Protein AF-A0A1H6X3Z2-F1 (afdb_monomer_lite)

pLDDT: mean 91.52, std 9.66, range [55.28, 98.25]

Secondary structure (DSSP, 8-state):
--SS---SSHHHHHHHHHHHHHIIIII--BGGGTTB-HHHHHHHHHH-SSPPP-PPPP-TTTTT-

Radius of gyration: 16.58 Å; chains: 1; bounding box: 32×26×42 Å

Organism: NCBI:txid322505

Sequence (65 aa):
KVLFGKAHTYEEAAEIIYRTYEYYIYRYPQKRFHGKTANQVRQEALTANTPEQYPIAPNRRIERF

Foldseek 3Di:
DDPDDDDPDPVSVVVSVVVVVCCQQPPDQDVLVVRDGVVVLVVQQVVDPDRDDRDDPDDPVVVPD

Structure (mmCIF, N/CA/C/O backbone):
data_AF-A0A1H6X3Z2-F1
#
_entry.id   AF-A0A1H6X3Z2-F1
#
loop_
_atom_site.group_PDB
_atom_site.id
_atom_site.type_symbol
_atom_site.label_atom_id
_atom_site.label_alt_id
_atom_site.label_comp_id
_atom_site.label_asym_i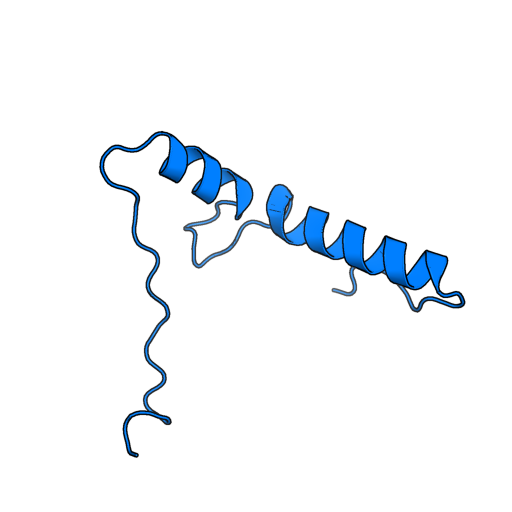d
_atom_site.label_entity_id
_atom_site.label_seq_id
_atom_site.pdbx_PDB_ins_code
_atom_site.Cartn_x
_atom_site.Cartn_y
_atom_site.Cartn_z
_atom_site.occupancy
_atom_site.B_iso_or_equiv
_atom_site.auth_seq_id
_atom_site.auth_comp_id
_atom_site.auth_asym_id
_atom_site.auth_atom_id
_atom_site.pdbx_PDB_model_num
ATOM 1 N N . LYS A 1 1 ? 0.409 -15.030 -9.158 1.00 68.19 1 LYS A N 1
ATOM 2 C CA . LYS A 1 1 ? -0.115 -14.263 -10.315 1.00 68.19 1 LYS A CA 1
ATOM 3 C C . LYS A 1 1 ? 0.868 -13.143 -10.606 1.00 68.19 1 LYS A C 1
ATOM 5 O O . LYS A 1 1 ? 1.230 -12.443 -9.671 1.00 68.19 1 LYS A O 1
ATOM 10 N N . VAL A 1 2 ? 1.333 -13.019 -11.845 1.00 75.25 2 VAL A N 1
ATOM 11 C CA . VAL A 1 2 ? 2.148 -11.875 -12.281 1.00 75.25 2 VAL A CA 1
ATOM 12 C C . VAL A 1 2 ? 1.190 -10.734 -12.637 1.00 75.25 2 VAL A C 1
ATOM 14 O O . VAL A 1 2 ? 0.177 -10.994 -13.284 1.00 75.25 2 VAL A O 1
ATOM 17 N N . LEU A 1 3 ? 1.452 -9.514 -12.151 1.00 80.94 3 LEU A N 1
ATOM 18 C CA . LEU A 1 3 ? 0.586 -8.350 -12.400 1.00 80.94 3 LEU A CA 1
ATOM 19 C C . LEU A 1 3 ? 0.891 -7.683 -13.747 1.00 80.94 3 LEU A C 1
ATOM 21 O O . LEU A 1 3 ? -0.039 -7.355 -14.475 1.00 80.94 3 LEU A O 1
ATOM 25 N N . PHE A 1 4 ? 2.174 -7.553 -14.093 1.00 86.94 4 PHE A N 1
ATOM 26 C CA . PHE A 1 4 ? 2.651 -6.983 -15.355 1.00 86.94 4 PHE A CA 1
ATOM 27 C C . PHE A 1 4 ? 3.843 -7.793 -15.880 1.00 86.94 4 PHE A C 1
ATOM 29 O O . PHE A 1 4 ? 4.557 -8.418 -15.095 1.00 86.94 4 PHE A O 1
ATOM 36 N N . GLY A 1 5 ? 4.020 -7.823 -17.203 1.00 88.81 5 GLY A N 1
ATOM 37 C CA . GLY A 1 5 ? 5.113 -8.538 -17.869 1.00 88.81 5 GLY A CA 1
ATOM 38 C C . GLY A 1 5 ? 6.491 -7.914 -17.625 1.00 88.81 5 GLY A C 1
ATOM 39 O O . GLY A 1 5 ? 6.657 -7.029 -16.789 1.00 88.81 5 GLY A O 1
ATOM 40 N N . LYS A 1 6 ? 7.504 -8.388 -18.357 1.00 91.88 6 LYS A N 1
ATOM 41 C CA . LYS A 1 6 ? 8.832 -7.760 -18.336 1.00 91.88 6 LYS A CA 1
ATOM 42 C C . LYS A 1 6 ? 8.774 -6.421 -19.076 1.00 91.88 6 LYS A C 1
ATOM 44 O O . LYS A 1 6 ? 8.164 -6.358 -20.137 1.00 91.88 6 LYS A O 1
ATOM 49 N N . ALA A 1 7 ? 9.422 -5.398 -18.524 1.00 94.38 7 ALA A N 1
ATOM 50 C CA . ALA A 1 7 ? 9.672 -4.145 -19.232 1.00 94.38 7 ALA A CA 1
ATOM 51 C C . ALA A 1 7 ? 10.840 -4.303 -20.213 1.00 94.38 7 ALA A C 1
ATOM 53 O O . ALA A 1 7 ? 11.780 -5.062 -19.951 1.00 94.38 7 ALA A O 1
ATOM 54 N N . HIS A 1 8 ? 10.789 -3.549 -21.305 1.00 94.56 8 HIS A N 1
ATOM 55 C CA . HIS A 1 8 ? 11.835 -3.454 -22.319 1.00 94.56 8 HIS A CA 1
ATOM 56 C C . HIS A 1 8 ? 12.473 -2.061 -22.367 1.00 94.56 8 HIS A C 1
ATOM 58 O O . HIS A 1 8 ? 13.591 -1.927 -22.864 1.00 94.56 8 HIS A O 1
ATOM 64 N N . THR A 1 9 ? 11.810 -1.050 -21.799 1.00 97.81 9 THR A N 1
ATOM 65 C CA . THR A 1 9 ? 12.343 0.309 -21.638 1.00 97.81 9 THR A CA 1
ATOM 66 C C . THR A 1 9 ? 12.311 0.780 -20.182 1.00 97.81 9 THR A C 1
ATOM 68 O O . THR A 1 9 ? 11.702 0.156 -19.307 1.00 97.81 9 THR A O 1
ATOM 71 N N . TYR A 1 10 ? 12.988 1.899 -19.912 1.00 96.38 10 TYR A N 1
ATOM 72 C CA . TYR A 1 10 ? 12.950 2.547 -18.603 1.00 96.38 10 TYR A CA 1
ATOM 73 C C . TYR A 1 10 ? 11.548 3.081 -18.284 1.00 96.38 10 TYR A C 1
ATOM 75 O O . TYR A 1 10 ? 11.055 2.902 -17.172 1.00 96.38 10 TYR A O 1
ATOM 83 N N . GLU A 1 11 ? 10.889 3.692 -19.266 1.00 97.56 11 GLU A N 1
ATOM 84 C CA . GLU A 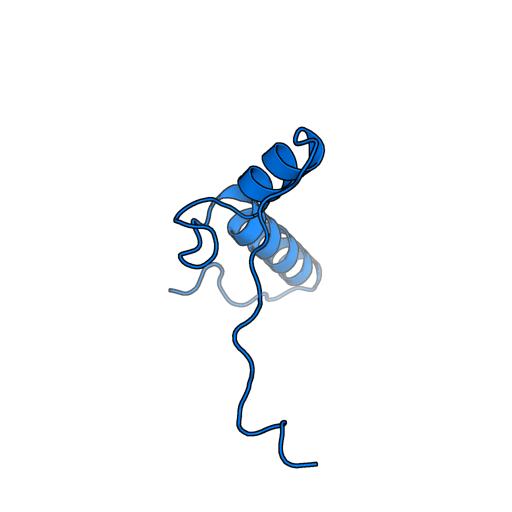1 11 ? 9.556 4.278 -19.132 1.00 97.56 11 GLU A CA 1
ATOM 85 C C . GLU A 1 11 ? 8.522 3.200 -18.800 1.00 97.56 11 GLU A C 1
ATOM 87 O O . GLU A 1 11 ? 7.721 3.369 -17.880 1.00 97.56 11 GLU A O 1
ATOM 92 N N . GLU A 1 12 ? 8.595 2.051 -19.478 1.00 96.75 12 GLU A N 1
ATOM 93 C CA . GLU A 1 12 ? 7.756 0.890 -19.177 1.00 96.75 12 GLU A CA 1
ATOM 94 C C . GLU A 1 12 ? 8.026 0.352 -17.769 1.00 96.75 12 GLU A C 1
ATOM 96 O O . GLU A 1 12 ? 7.092 0.014 -17.042 1.00 96.75 12 GLU A O 1
ATOM 101 N N . ALA A 1 13 ? 9.294 0.286 -17.349 1.00 96.69 13 ALA A N 1
ATOM 102 C CA . ALA A 1 13 ? 9.638 -0.152 -16.000 1.00 96.69 13 ALA A CA 1
ATOM 103 C C . ALA A 1 13 ? 9.057 0.795 -14.939 1.00 96.69 13 ALA A C 1
ATOM 105 O O . ALA A 1 13 ? 8.474 0.333 -13.954 1.00 96.69 13 ALA A O 1
ATOM 106 N N . ALA A 1 14 ? 9.166 2.108 -15.154 1.00 97.31 14 ALA A N 1
ATOM 107 C CA . ALA A 1 14 ? 8.581 3.115 -14.279 1.00 97.31 14 ALA A CA 1
ATOM 108 C C . ALA A 1 14 ? 7.051 2.977 -14.215 1.00 97.31 14 ALA A C 1
ATOM 110 O O . ALA A 1 14 ? 6.489 2.918 -13.119 1.00 97.31 14 ALA A O 1
ATOM 111 N N . GLU A 1 15 ? 6.375 2.843 -15.361 1.00 96.69 15 GLU A N 1
ATOM 112 C CA . GLU A 1 15 ? 4.921 2.648 -15.412 1.00 96.69 15 GLU A CA 1
ATOM 113 C C . GLU A 1 15 ? 4.495 1.385 -14.653 1.00 96.69 15 GLU A C 1
ATOM 115 O O . GLU A 1 15 ? 3.581 1.432 -13.824 1.00 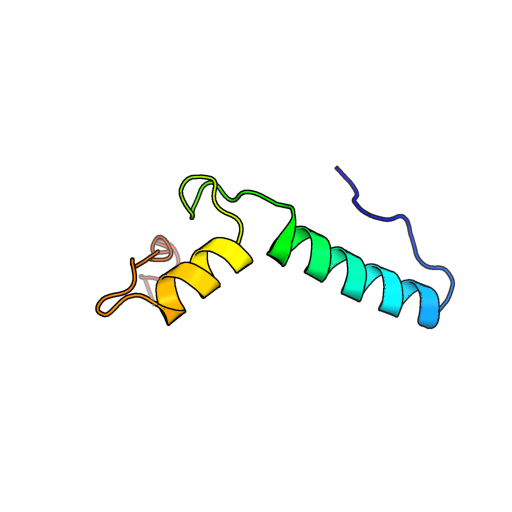96.69 15 GLU A O 1
ATOM 120 N N . ILE A 1 16 ? 5.178 0.259 -14.879 1.00 96.31 16 ILE A N 1
ATOM 121 C CA . ILE A 1 16 ? 4.886 -1.004 -14.194 1.00 96.31 16 ILE A CA 1
ATOM 122 C C . ILE A 1 16 ? 5.008 -0.842 -12.680 1.00 96.31 16 ILE A C 1
ATOM 124 O O . ILE A 1 16 ? 4.152 -1.342 -11.944 1.00 96.31 16 ILE A O 1
ATOM 128 N N . ILE A 1 17 ? 6.029 -0.132 -12.199 1.00 95.12 17 ILE A N 1
ATOM 129 C CA . ILE A 1 17 ? 6.204 0.151 -10.771 1.00 95.12 17 ILE A CA 1
ATOM 130 C C . ILE A 1 17 ? 5.013 0.956 -10.237 1.00 95.12 17 ILE A C 1
ATO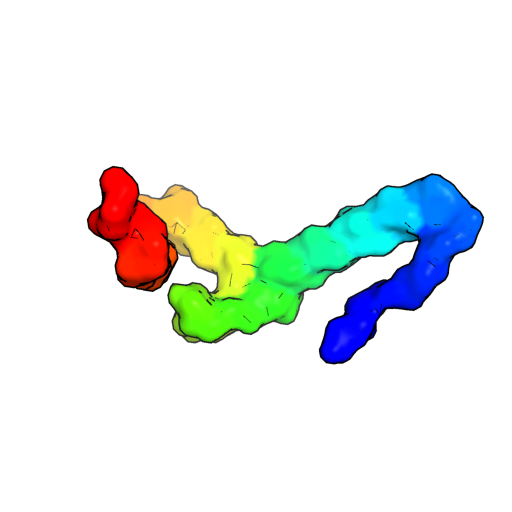M 132 O O . ILE A 1 17 ? 4.391 0.539 -9.256 1.00 95.12 17 ILE A O 1
ATOM 136 N N . TYR A 1 18 ? 4.634 2.056 -10.898 1.00 96.50 18 TYR A N 1
ATOM 137 C CA . TYR A 1 18 ? 3.501 2.883 -10.467 1.00 96.50 18 TYR A CA 1
ATOM 138 C C . TYR A 1 18 ? 2.186 2.106 -10.432 1.00 96.50 18 TYR A C 1
ATOM 140 O O . TYR A 1 18 ? 1.456 2.160 -9.440 1.00 96.50 18 TYR A O 1
ATOM 148 N N . ARG A 1 19 ? 1.901 1.323 -11.474 1.00 96.06 19 ARG A N 1
ATOM 149 C CA . ARG A 1 19 ? 0.681 0.510 -11.549 1.00 96.06 19 ARG A CA 1
ATOM 150 C C . ARG A 1 19 ? 0.678 -0.629 -10.537 1.00 96.06 19 ARG A C 1
ATOM 152 O O . ARG A 1 19 ? -0.372 -0.988 -10.007 1.00 96.06 19 ARG A O 1
ATOM 159 N N . THR A 1 20 ? 1.849 -1.180 -10.228 1.00 95.38 20 THR A N 1
ATOM 160 C CA . THR A 1 20 ? 1.996 -2.180 -9.166 1.00 95.38 20 THR A CA 1
ATOM 161 C C . THR A 1 20 ? 1.647 -1.574 -7.810 1.00 95.38 20 THR A C 1
ATOM 163 O O . THR A 1 20 ? 0.868 -2.172 -7.064 1.00 95.38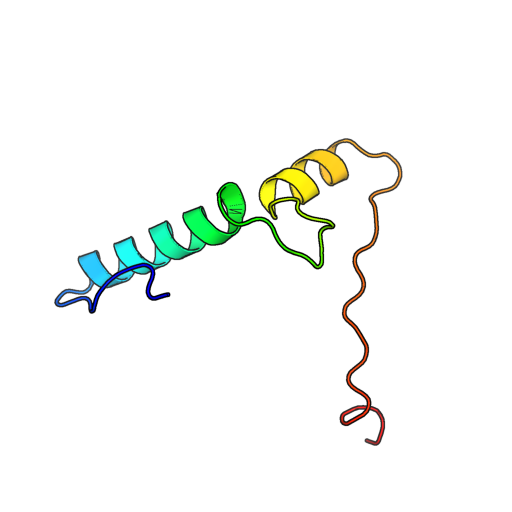 20 THR A O 1
ATOM 166 N N . TYR A 1 21 ? 2.150 -0.376 -7.499 1.00 95.56 21 TYR A N 1
ATOM 167 C CA . TYR A 1 21 ? 1.780 0.321 -6.267 1.00 95.56 21 TYR A CA 1
ATOM 168 C C . TYR A 1 21 ? 0.287 0.650 -6.215 1.00 95.56 21 TYR A C 1
ATOM 170 O O . TYR A 1 21 ? -0.353 0.361 -5.206 1.00 95.56 21 TYR A O 1
ATOM 178 N N . GLU A 1 22 ? -0.287 1.182 -7.298 1.00 97.12 22 GLU A N 1
ATOM 179 C CA . GLU A 1 22 ? -1.720 1.493 -7.379 1.00 97.12 22 GLU A CA 1
ATOM 180 C C . GLU A 1 22 ? -2.572 0.251 -7.078 1.00 97.12 22 GLU A C 1
ATOM 182 O O . GLU A 1 22 ? -3.447 0.283 -6.209 1.00 97.12 22 GLU A O 1
ATOM 187 N N . TYR A 1 23 ? -2.239 -0.888 -7.686 1.00 96.56 23 TYR A N 1
ATOM 188 C CA . TYR A 1 23 ? -2.931 -2.143 -7.418 1.00 96.56 23 TYR A CA 1
ATOM 189 C C . TYR A 1 23 ? -2.876 -2.545 -5.933 1.00 96.56 23 TYR A C 1
ATOM 191 O O . TYR A 1 23 ? -3.917 -2.812 -5.325 1.00 96.56 23 TYR A O 1
ATOM 199 N N . TYR A 1 24 ? -1.689 -2.571 -5.319 1.00 95.25 24 TYR A N 1
ATOM 200 C CA . TYR A 1 24 ? -1.555 -3.010 -3.924 1.00 95.25 24 TYR A CA 1
ATOM 201 C C . TYR A 1 24 ? -2.150 -2.028 -2.908 1.00 95.25 24 TYR A C 1
ATOM 203 O O . TYR A 1 24 ? -2.571 -2.448 -1.827 1.00 95.25 24 TYR A O 1
ATOM 211 N N . ILE A 1 25 ? -2.215 -0.741 -3.249 1.00 97.19 25 ILE A N 1
ATOM 212 C CA . ILE A 1 25 ? -2.794 0.287 -2.384 1.00 97.19 25 ILE A CA 1
ATOM 213 C C . ILE A 1 25 ? -4.323 0.275 -2.469 1.00 97.19 25 ILE A C 1
ATOM 215 O O . ILE A 1 25 ? -4.991 0.279 -1.431 1.00 97.19 25 ILE A O 1
ATOM 219 N N . TYR A 1 26 ? -4.880 0.243 -3.683 1.00 97.81 26 TYR A N 1
ATOM 220 C CA . TYR A 1 26 ? -6.299 0.534 -3.912 1.00 97.81 26 TYR A CA 1
ATOM 221 C C . TYR A 1 26 ? -7.145 -0.683 -4.272 1.00 97.81 26 TYR A C 1
ATOM 223 O O . TYR A 1 26 ? -8.357 -0.651 -4.067 1.00 97.81 26 TYR A O 1
ATOM 231 N N . ARG A 1 27 ? -6.548 -1.749 -4.815 1.00 96.31 27 ARG A N 1
ATOM 232 C CA . ARG A 1 27 ? -7.293 -2.864 -5.428 1.00 96.31 27 ARG A CA 1
ATOM 233 C C . ARG A 1 27 ? -7.109 -4.204 -4.734 1.00 96.31 27 ARG A C 1
ATOM 235 O O . ARG A 1 27 ? -7.891 -5.109 -5.001 1.00 96.31 27 ARG A O 1
ATOM 242 N N . TYR A 1 28 ? -6.102 -4.349 -3.875 1.00 96.38 28 TYR A N 1
ATOM 243 C CA . TYR A 1 28 ? -5.769 -5.621 -3.237 1.00 96.38 28 TYR A CA 1
ATOM 244 C C . TYR A 1 28 ? -6.201 -5.672 -1.759 1.00 96.38 28 TYR A C 1
ATOM 246 O O . TYR A 1 28 ? -5.512 -5.113 -0.899 1.00 96.38 28 TYR A O 1
ATOM 254 N N . PRO A 1 29 ? -7.317 -6.359 -1.440 1.00 96.81 29 PRO A N 1
ATOM 255 C CA . PRO A 1 29 ? -7.677 -6.746 -0.080 1.00 96.81 29 PRO A CA 1
ATOM 256 C C . PRO A 1 29 ? -6.571 -7.540 0.611 1.00 96.81 29 PRO A C 1
ATOM 258 O O . PRO A 1 29 ? -6.085 -8.540 0.079 1.00 96.81 29 PRO A O 1
ATOM 261 N N . GLN A 1 30 ? -6.200 -7.139 1.826 1.00 94.88 30 GLN A N 1
ATOM 262 C CA . GLN A 1 30 ? -5.162 -7.823 2.593 1.00 94.88 30 GLN A CA 1
ATOM 263 C C . GLN A 1 30 ? -5.758 -8.520 3.812 1.00 94.88 30 GLN A C 1
ATOM 265 O O . GLN A 1 30 ? -6.468 -7.916 4.613 1.00 94.88 30 GLN A O 1
ATOM 270 N N . LYS A 1 31 ? -5.406 -9.797 4.007 1.00 93.75 31 LYS A N 1
ATOM 271 C CA . LYS A 1 31 ? -5.856 -10.587 5.166 1.00 93.75 31 LYS A CA 1
ATOM 272 C C . LYS A 1 31 ? -5.467 -9.942 6.501 1.00 93.75 31 LYS A C 1
ATOM 274 O O . LYS A 1 31 ? -6.249 -9.984 7.442 1.00 93.75 31 LYS A O 1
ATOM 279 N N . ARG A 1 32 ? -4.281 -9.322 6.568 1.00 92.38 32 ARG A N 1
ATOM 280 C CA . ARG A 1 32 ? -3.816 -8.577 7.750 1.00 92.38 32 ARG A CA 1
ATOM 281 C C . ARG A 1 32 ? -4.728 -7.396 8.087 1.00 92.38 32 ARG A C 1
ATOM 283 O O . ARG A 1 32 ? -4.868 -7.084 9.255 1.00 92.38 32 ARG A O 1
ATOM 290 N N . PHE A 1 33 ? -5.347 -6.783 7.084 1.00 95.12 33 PHE A N 1
ATOM 291 C CA . PHE A 1 33 ? -6.282 -5.667 7.234 1.00 95.12 33 PHE A CA 1
ATOM 292 C C . PHE A 1 33 ? -7.740 -6.136 7.262 1.00 95.12 33 PHE A C 1
ATOM 294 O O . PHE A 1 33 ? -8.634 -5.420 6.821 1.00 95.12 33 PHE A O 1
ATOM 301 N N . HIS A 1 34 ? -7.985 -7.379 7.684 1.00 94.69 34 HIS A N 1
ATOM 302 C CA . HIS A 1 34 ? -9.326 -7.966 7.746 1.00 94.69 34 HIS A CA 1
ATOM 303 C C . HIS A 1 34 ? -10.101 -7.892 6.415 1.00 94.69 34 HIS A C 1
ATOM 305 O O . HIS A 1 34 ? -11.319 -7.764 6.399 1.00 94.69 34 HIS A O 1
ATOM 311 N N . GLY A 1 35 ? -9.392 -7.982 5.283 1.00 96.25 35 GLY A N 1
ATOM 312 C CA . GLY A 1 35 ? -9.994 -7.915 3.948 1.00 96.25 35 GLY A CA 1
ATOM 313 C C . GLY A 1 35 ? -10.138 -6.500 3.379 1.00 96.25 35 GLY A C 1
ATOM 314 O O . GLY A 1 35 ? -10.676 -6.349 2.286 1.00 96.25 35 GLY A O 1
ATOM 315 N N . LYS A 1 36 ? -9.627 -5.470 4.058 1.00 97.44 36 LYS A N 1
ATOM 316 C CA . LYS A 1 36 ? -9.558 -4.101 3.528 1.00 97.44 36 LYS A CA 1
ATOM 317 C C . LYS A 1 36 ? -8.319 -3.889 2.660 1.00 97.44 36 LYS A C 1
ATOM 319 O O . LYS A 1 36 ? -7.315 -4.601 2.778 1.00 97.44 36 LYS A O 1
ATOM 324 N N . THR A 1 37 ? -8.375 -2.888 1.787 1.00 98.12 37 THR A N 1
ATOM 325 C CA . THR A 1 37 ? -7.199 -2.383 1.066 1.00 98.12 37 THR A CA 1
ATOM 326 C C . THR A 1 37 ? -6.397 -1.422 1.940 1.00 98.12 37 THR A C 1
ATOM 328 O O . THR A 1 37 ? -6.915 -0.857 2.907 1.00 98.12 37 THR A O 1
ATOM 331 N N . ALA A 1 38 ? -5.124 -1.203 1.601 1.00 97.12 38 ALA A N 1
ATOM 332 C CA . ALA A 1 38 ? -4.279 -0.277 2.357 1.00 97.12 38 ALA A CA 1
ATOM 333 C C . ALA A 1 38 ? -4.843 1.154 2.342 1.00 97.12 38 ALA A C 1
ATOM 335 O O . ALA A 1 38 ? -4.776 1.855 3.351 1.00 97.12 38 ALA A O 1
ATOM 336 N N . ASN A 1 39 ? -5.442 1.577 1.223 1.00 98.25 39 ASN A N 1
ATOM 337 C CA . ASN A 1 39 ? -6.102 2.875 1.152 1.00 98.25 39 ASN A CA 1
ATOM 338 C C . ASN A 1 39 ? -7.308 2.965 2.094 1.00 98.25 39 ASN A C 1
ATOM 340 O O . ASN A 1 39 ? -7.437 3.966 2.787 1.00 98.25 39 ASN A O 1
ATOM 344 N N . GLN A 1 40 ? -8.165 1.940 2.154 1.00 98.06 40 GLN A N 1
ATOM 345 C CA . GLN A 1 40 ? -9.310 1.937 3.076 1.00 98.06 40 GLN A CA 1
ATOM 346 C C . GLN A 1 40 ? -8.853 2.085 4.530 1.00 98.06 40 GLN A C 1
ATOM 348 O O . GLN A 1 40 ? -9.325 2.984 5.220 1.00 98.06 40 GLN A O 1
ATOM 353 N N . VAL A 1 41 ? -7.859 1.294 4.951 1.00 97.38 41 VAL A N 1
ATOM 354 C CA . VAL A 1 41 ? -7.260 1.404 6.294 1.00 97.38 41 VAL A CA 1
ATOM 355 C C . VAL A 1 41 ? -6.733 2.815 6.559 1.00 97.38 41 VAL A C 1
ATOM 357 O O . VAL A 1 41 ? -6.963 3.372 7.629 1.00 97.38 41 VAL A O 1
ATOM 360 N N . ARG A 1 42 ? -6.047 3.425 5.583 1.00 96.88 42 ARG A N 1
ATOM 361 C CA . ARG A 1 42 ? -5.536 4.796 5.712 1.00 96.88 42 ARG A CA 1
ATOM 362 C C . ARG A 1 42 ? -6.662 5.811 5.900 1.00 96.88 42 ARG A C 1
ATOM 364 O O . ARG A 1 42 ? -6.538 6.669 6.766 1.00 96.88 42 ARG A O 1
ATOM 371 N N . GLN A 1 43 ? -7.719 5.742 5.091 1.00 98.00 43 GLN A N 1
ATOM 372 C CA . GLN A 1 43 ? -8.838 6.684 5.192 1.00 98.00 43 GLN A CA 1
ATOM 373 C C . GLN A 1 43 ? -9.541 6.564 6.545 1.00 98.00 43 GLN A C 1
ATOM 375 O O . GLN A 1 43 ? -9.765 7.571 7.207 1.00 98.00 43 GLN A O 1
ATOM 380 N N . GLU A 1 44 ? -9.803 5.339 7.000 1.00 97.00 44 GLU A N 1
ATOM 381 C CA . GLU A 1 44 ? -10.402 5.095 8.314 1.00 97.00 44 GLU A CA 1
ATOM 382 C C . GLU A 1 44 ? -9.522 5.649 9.442 1.00 97.00 44 GLU A C 1
ATOM 384 O O . GLU A 1 44 ? -10.009 6.393 10.293 1.00 97.00 44 GLU A O 1
ATOM 389 N N . ALA A 1 45 ? -8.215 5.373 9.408 1.00 96.69 45 ALA A N 1
ATOM 390 C CA . ALA A 1 45 ? -7.265 5.870 10.399 1.00 96.69 45 ALA A CA 1
ATOM 391 C C . ALA A 1 45 ? -7.189 7.405 10.446 1.00 96.69 45 ALA A C 1
ATOM 393 O O . ALA A 1 45 ? -7.087 7.967 11.530 1.00 96.69 45 ALA A O 1
ATOM 394 N N . LEU A 1 46 ? -7.266 8.088 9.297 1.00 97.38 46 LEU A N 1
ATOM 395 C CA . LEU A 1 46 ? -7.274 9.557 9.237 1.00 97.38 46 LEU A CA 1
ATOM 396 C C . LEU A 1 46 ? -8.525 10.172 9.881 1.00 97.38 46 LEU A C 1
ATOM 398 O O . LEU A 1 46 ? -8.474 11.309 10.338 1.00 97.38 46 LEU A O 1
ATOM 402 N N . THR A 1 47 ? -9.636 9.435 9.907 1.00 96.25 47 THR A N 1
ATOM 403 C CA . THR A 1 47 ? -10.912 9.895 10.481 1.00 96.25 47 THR A CA 1
ATOM 404 C C . THR A 1 47 ? -11.149 9.441 11.922 1.00 96.25 47 THR A C 1
ATOM 406 O O . THR A 1 47 ? -12.053 9.946 12.584 1.00 96.25 47 THR A O 1
ATOM 409 N N . ALA A 1 48 ? -10.367 8.482 12.419 1.00 95.69 48 ALA A N 1
ATOM 410 C CA . ALA A 1 48 ? -10.567 7.884 13.730 1.00 95.69 48 ALA A CA 1
ATOM 411 C C . ALA A 1 48 ? -9.804 8.641 14.826 1.00 95.69 48 ALA A C 1
ATOM 413 O O . ALA A 1 48 ? -8.599 8.855 14.723 1.00 95.69 48 ALA A O 1
ATOM 414 N N . ASN A 1 49 ? -10.476 8.936 15.945 1.00 95.94 49 ASN A N 1
ATOM 415 C CA . ASN A 1 49 ? -9.815 9.445 17.158 1.00 95.94 49 ASN A CA 1
ATOM 416 C C . ASN A 1 49 ? -8.810 8.435 17.738 1.00 95.94 49 ASN A C 1
ATOM 418 O O . ASN A 1 49 ? -7.838 8.807 18.391 1.00 95.94 49 ASN A O 1
ATOM 422 N N . THR A 1 50 ? -9.050 7.141 17.523 1.00 95.88 50 THR A N 1
ATOM 423 C CA . THR A 1 50 ? -8.147 6.059 17.925 1.00 95.88 50 THR A CA 1
ATOM 424 C C . THR A 1 50 ? -8.080 5.033 16.795 1.00 95.88 50 THR A C 1
ATOM 426 O O . THR A 1 50 ? -8.972 4.192 16.684 1.00 95.88 50 THR A O 1
ATOM 429 N N . PRO A 1 51 ? -7.065 5.118 15.916 1.00 95.38 51 PRO A N 1
ATOM 430 C CA . PRO A 1 51 ? -6.918 4.200 14.793 1.00 95.38 51 PRO A CA 1
ATOM 431 C C . PRO A 1 51 ? -6.699 2.750 15.235 1.00 95.38 51 PRO A C 1
ATOM 433 O O . PRO A 1 51 ? -5.961 2.484 16.189 1.00 95.38 51 PRO A O 1
ATOM 436 N N . GLU A 1 52 ? -7.293 1.812 14.495 1.00 94.88 52 GLU A N 1
ATOM 437 C CA . GLU A 1 52 ? -7.046 0.382 14.677 1.00 94.88 52 GLU A CA 1
ATOM 438 C C . GLU A 1 52 ? -5.568 0.053 14.431 1.00 94.88 52 GLU A C 1
ATOM 440 O O . GLU A 1 52 ? -4.942 0.532 13.481 1.00 94.88 52 GLU A O 1
ATOM 445 N N . GLN A 1 53 ? -5.005 -0.779 15.304 1.00 93.38 53 GLN A N 1
ATOM 446 C CA . GLN A 1 53 ? -3.612 -1.189 15.225 1.00 93.38 53 GLN A CA 1
ATOM 447 C C . GLN A 1 53 ? -3.497 -2.536 14.520 1.00 93.38 53 GLN A C 1
ATOM 449 O O . GLN A 1 53 ? -4.133 -3.514 14.902 1.00 93.38 53 GLN A O 1
ATOM 454 N N . TYR A 1 54 ? -2.600 -2.603 13.541 1.00 91.75 54 TYR A N 1
ATOM 455 C CA . TYR A 1 54 ? -2.279 -3.828 12.816 1.00 91.75 54 TYR A CA 1
ATOM 456 C C . TYR A 1 54 ? -0.835 -4.224 13.129 1.00 91.75 54 TYR A C 1
ATOM 458 O O . TYR A 1 54 ? 0.044 -3.946 12.314 1.00 91.75 54 TYR A O 1
ATOM 466 N N . PRO A 1 55 ? -0.518 -4.826 14.286 1.00 89.00 55 PRO A N 1
ATOM 467 C CA . PRO A 1 55 ? 0.861 -5.168 14.626 1.00 89.00 55 PRO A CA 1
ATOM 468 C C . PRO A 1 55 ? 1.459 -6.174 13.629 1.00 89.00 55 PRO A C 1
ATOM 470 O O . PRO A 1 55 ? 0.761 -7.016 13.059 1.00 89.00 55 PRO A O 1
ATOM 473 N N . ILE A 1 56 ? 2.766 -6.070 13.385 1.00 86.50 56 ILE A N 1
ATOM 474 C CA . ILE A 1 56 ? 3.513 -7.095 12.646 1.00 86.50 56 ILE A CA 1
ATOM 475 C C . ILE A 1 56 ? 3.813 -8.222 13.631 1.00 86.50 56 ILE A C 1
ATOM 477 O O . ILE A 1 56 ? 4.299 -7.961 14.730 1.00 86.50 56 ILE A O 1
ATOM 481 N N . ALA A 1 57 ? 3.522 -9.466 13.247 1.00 83.56 57 ALA A N 1
ATOM 482 C CA . ALA A 1 57 ? 3.842 -10.612 14.087 1.00 83.56 57 ALA A CA 1
ATOM 483 C C . ALA A 1 57 ? 5.358 -10.652 14.368 1.00 83.56 57 ALA A C 1
ATOM 485 O O . ALA A 1 57 ? 6.148 -10.535 13.424 1.00 83.56 57 ALA A O 1
ATOM 486 N N . PRO A 1 58 ? 5.775 -10.818 15.634 1.00 84.06 58 PRO A N 1
ATOM 487 C CA . PRO A 1 58 ? 7.186 -10.819 15.987 1.00 84.06 58 PRO A CA 1
ATOM 488 C C . PRO A 1 58 ? 7.913 -11.983 15.309 1.00 84.06 58 PRO A C 1
ATOM 490 O O . PRO A 1 58 ? 7.422 -13.117 15.258 1.00 84.06 58 PRO A O 1
ATOM 493 N N . ASN A 1 59 ? 9.106 -11.706 14.782 1.00 86.00 59 ASN A N 1
ATOM 494 C CA . ASN A 1 59 ? 9.965 -12.737 14.218 1.00 86.00 59 ASN A CA 1
ATOM 495 C C . ASN A 1 59 ? 10.830 -13.354 15.325 1.00 86.00 59 ASN A C 1
ATOM 497 O O . ASN A 1 59 ? 11.917 -12.861 15.623 1.00 86.00 59 ASN A O 1
ATOM 501 N N . ARG A 1 60 ? 10.383 -14.493 15.863 1.00 82.56 60 ARG A N 1
ATOM 502 C CA . ARG A 1 60 ? 11.080 -15.251 16.922 1.00 82.56 60 ARG A CA 1
ATOM 503 C C . ARG A 1 60 ? 12.521 -15.664 16.585 1.00 82.56 60 ARG A C 1
ATOM 505 O O . ARG A 1 60 ? 13.256 -16.078 17.474 1.00 82.56 60 ARG A O 1
ATOM 512 N N . ARG A 1 61 ? 12.939 -15.604 15.312 1.00 79.00 61 ARG A N 1
ATOM 513 C CA . ARG A 1 61 ? 14.32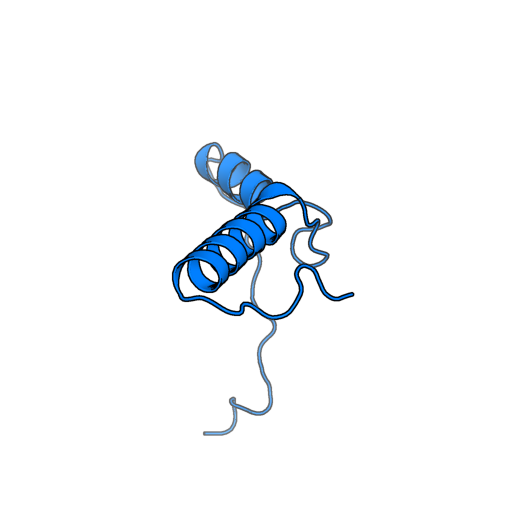5 -15.898 14.899 1.00 79.00 61 ARG A CA 1
ATOM 514 C C . ARG A 1 61 ? 15.287 -14.731 15.131 1.00 79.00 61 ARG A C 1
ATOM 516 O O . ARG A 1 61 ? 16.488 -14.959 15.144 1.00 79.00 61 ARG A O 1
ATOM 523 N N . ILE A 1 62 ? 14.769 -13.511 15.283 1.00 76.81 62 ILE A N 1
ATOM 524 C CA . ILE A 1 62 ? 15.563 -12.286 15.466 1.00 76.81 62 ILE A CA 1
ATOM 525 C C . ILE A 1 62 ? 15.639 -11.898 16.954 1.00 76.81 62 ILE A C 1
ATOM 527 O O . ILE A 1 62 ? 16.570 -11.219 17.355 1.00 76.81 62 ILE A O 1
ATOM 531 N N . GLU A 1 63 ? 14.737 -12.409 17.799 1.00 60.19 63 GLU A N 1
ATOM 532 C CA . GLU A 1 63 ? 14.691 -12.137 19.251 1.00 60.19 63 GLU A CA 1
ATOM 533 C C . GLU A 1 63 ? 15.898 -12.667 20.057 1.00 60.19 63 GLU A C 1
ATOM 535 O O . GLU A 1 63 ? 15.969 -12.437 21.259 1.00 60.19 63 GLU A O 1
ATOM 540 N N . ARG A 1 64 ? 16.830 -13.409 19.441 1.00 59.00 64 ARG A N 1
ATOM 541 C CA . ARG A 1 64 ? 17.962 -14.066 20.127 1.00 59.00 64 ARG A CA 1
ATOM 542 C C . ARG A 1 64 ? 19.316 -13.350 19.993 1.00 59.00 64 ARG A C 1
ATOM 544 O O . ARG A 1 64 ? 20.329 -13.982 20.286 1.00 59.00 64 ARG A O 1
ATOM 551 N N . PHE A 1 65 ? 19.351 -12.090 19.562 1.00 55.28 65 PHE A N 1
ATOM 552 C CA . PHE A 1 65 ? 20.581 -11.288 19.507 1.00 55.28 65 PHE A CA 1
ATOM 553 C C . PHE A 1 65 ? 20.537 -10.125 20.491 1.00 55.28 65 PHE A C 1
ATOM 555 O O . PHE A 1 65 ? 19.467 -9.483 20.577 1.00 55.28 65 PHE A O 1
#